Protein AF-A0A6C0H6D2-F1 (afdb_monomer_lite)

Foldseek 3Di:
DDQDPLLVVLLVVLVVVLVVCVVVVNPVVSVVSVVVNVVLSVVLSVCVVVVNVVVSVVVVVVVVVVVVVVVVVVCVVVVDDPPDPDPPPPVVVVCVVPVVVVVPPPPD

Structure (mmCIF, N/CA/C/O backbone):
data_AF-A0A6C0H6D2-F1
#
_entry.id   AF-A0A6C0H6D2-F1
#
loop_
_atom_site.group_PDB
_atom_site.id
_atom_site.type_symbol
_atom_site.label_atom_id
_atom_site.label_alt_id
_atom_site.label_comp_id
_atom_site.label_asym_id
_atom_site.label_entity_id
_atom_site.label_seq_id
_atom_site.pdbx_PDB_ins_code
_atom_site.Cartn_x
_atom_site.Cartn_y
_atom_site.Cartn_z
_atom_site.occupancy
_atom_site.B_iso_or_equiv
_atom_site.auth_seq_id
_atom_site.auth_comp_id
_atom_site.auth_asym_id
_atom_site.auth_atom_id
_atom_site.pdbx_PDB_model_num
ATOM 1 N N . MET A 1 1 ? -13.478 0.786 22.702 1.00 45.88 1 MET A N 1
ATOM 2 C CA . MET A 1 1 ? -12.469 1.468 21.853 1.00 45.88 1 MET A CA 1
ATOM 3 C C . MET A 1 1 ? -11.917 0.379 20.971 1.00 45.88 1 MET A C 1
ATOM 5 O O . MET A 1 1 ? -10.830 -0.132 21.214 1.00 45.88 1 MET A O 1
ATOM 9 N N . ASP A 1 2 ? -12.743 -0.061 20.032 1.00 67.44 2 ASP A N 1
ATOM 10 C CA . ASP A 1 2 ? -12.480 -1.306 19.332 1.00 67.44 2 ASP A CA 1
ATOM 11 C C . ASP A 1 2 ? -11.831 -0.921 18.022 1.00 67.44 2 ASP A C 1
ATOM 13 O O . ASP A 1 2 ? -12.455 -0.353 17.128 1.00 67.44 2 ASP A O 1
ATOM 17 N N . ILE A 1 3 ? -10.520 -1.128 17.965 1.00 70.00 3 ILE A N 1
ATOM 18 C CA . ILE A 1 3 ? -9.756 -0.887 16.754 1.00 70.00 3 ILE A CA 1
ATOM 19 C C . ILE A 1 3 ? -10.316 -1.848 15.707 1.00 70.00 3 ILE A C 1
ATOM 21 O O . ILE A 1 3 ? -10.227 -3.068 15.850 1.00 70.00 3 ILE A O 1
ATOM 25 N N . CYS A 1 4 ? -10.944 -1.301 14.674 1.00 84.75 4 CYS A N 1
ATOM 26 C CA . CYS A 1 4 ? -11.630 -2.136 13.707 1.00 84.75 4 CYS A CA 1
ATOM 27 C C . CYS A 1 4 ? -10.657 -2.954 12.862 1.00 84.75 4 CYS A C 1
ATOM 29 O O . CYS A 1 4 ? -9.644 -2.450 12.370 1.00 84.75 4 CYS A O 1
ATOM 31 N N . LEU A 1 5 ? -11.038 -4.208 12.620 1.00 86.38 5 LEU A N 1
ATOM 32 C CA . LEU A 1 5 ? -10.314 -5.167 11.788 1.00 86.38 5 LEU A CA 1
ATOM 33 C C . LEU A 1 5 ? -9.801 -4.584 10.448 1.00 86.38 5 LEU A C 1
ATOM 35 O O . LEU A 1 5 ? -8.611 -4.740 10.168 1.00 86.38 5 LEU A O 1
ATOM 39 N N . PRO A 1 6 ? -10.611 -3.867 9.634 1.00 86.25 6 PRO A N 1
ATOM 40 C CA . PRO A 1 6 ? -10.128 -3.284 8.377 1.00 86.25 6 PRO A CA 1
ATOM 41 C C . PRO A 1 6 ? -9.009 -2.247 8.557 1.00 86.25 6 PRO A C 1
ATOM 43 O O . PRO A 1 6 ? -8.130 -2.162 7.704 1.00 86.25 6 PRO A O 1
ATOM 46 N N . SER A 1 7 ? -9.003 -1.489 9.659 1.00 89.88 7 SER A N 1
ATOM 47 C CA . SER A 1 7 ? -7.985 -0.462 9.923 1.00 89.88 7 SER A CA 1
ATOM 48 C C . SER A 1 7 ? -6.625 -1.089 10.250 1.00 89.88 7 SER A C 1
ATOM 50 O O . SER A 1 7 ? -5.601 -0.701 9.687 1.00 89.88 7 SER A O 1
ATOM 52 N N . ILE A 1 8 ? -6.624 -2.137 11.082 1.00 89.75 8 ILE A N 1
ATOM 53 C CA . ILE A 1 8 ? -5.409 -2.894 11.425 1.00 89.75 8 ILE A CA 1
ATOM 54 C C . ILE A 1 8 ? -4.833 -3.587 10.189 1.00 89.75 8 ILE A C 1
ATOM 56 O O . ILE A 1 8 ? -3.638 -3.477 9.922 1.00 89.75 8 ILE A O 1
ATOM 60 N N . ILE A 1 9 ? -5.674 -4.282 9.419 1.00 91.50 9 ILE A N 1
ATOM 61 C CA . ILE A 1 9 ? -5.225 -4.999 8.218 1.00 91.50 9 ILE A CA 1
ATOM 62 C C . ILE A 1 9 ? -4.616 -4.021 7.212 1.00 91.50 9 ILE A C 1
ATOM 64 O O . ILE A 1 9 ? -3.537 -4.283 6.686 1.00 91.50 9 ILE A O 1
ATOM 68 N N . TYR A 1 10 ? -5.273 -2.883 6.973 1.00 91.12 10 TYR A N 1
ATOM 69 C CA . TYR A 1 10 ? -4.758 -1.861 6.068 1.00 91.12 10 TYR A CA 1
ATOM 70 C C . TYR A 1 10 ? -3.389 -1.333 6.519 1.00 91.12 10 TYR A C 1
ATOM 72 O O . TYR A 1 10 ? -2.473 -1.244 5.704 1.00 91.12 10 TYR A O 1
ATOM 80 N N . PHE A 1 11 ? -3.210 -1.067 7.817 1.00 91.50 11 PHE A N 1
ATOM 81 C CA . PHE A 1 11 ? -1.921 -0.638 8.363 1.00 91.50 11 PHE A CA 1
ATOM 82 C C . PHE A 1 11 ? -0.805 -1.661 8.095 1.00 91.50 11 PHE A C 1
ATOM 84 O O . PHE A 1 11 ? 0.253 -1.290 7.588 1.00 91.50 11 PHE A O 1
ATOM 91 N N . PHE A 1 12 ? -1.045 -2.950 8.361 1.00 93.25 12 PHE A N 1
ATOM 92 C CA . PHE A 1 12 ? -0.060 -4.005 8.092 1.00 93.25 12 PHE A CA 1
ATOM 93 C C . PHE A 1 12 ? 0.238 -4.175 6.598 1.00 93.25 12 PHE A C 1
ATOM 95 O O . PHE A 1 12 ? 1.403 -4.300 6.218 1.00 93.25 12 PHE A O 1
ATOM 102 N N . LEU A 1 13 ? -0.788 -4.145 5.741 1.00 90.06 13 LEU A N 1
ATOM 103 C CA . LEU A 1 13 ? -0.614 -4.236 4.289 1.00 90.06 13 LEU A CA 1
ATOM 104 C C . LEU A 1 13 ? 0.238 -3.083 3.756 1.00 90.06 13 LEU A C 1
ATOM 106 O O . LEU A 1 13 ? 1.182 -3.312 2.998 1.00 90.06 13 LEU A O 1
ATOM 110 N N . SER A 1 14 ? -0.047 -1.856 4.188 1.00 91.44 14 SER A N 1
ATOM 111 C CA . SER A 1 14 ? 0.755 -0.689 3.829 1.00 91.44 14 SER A CA 1
ATOM 112 C C . SER A 1 14 ? 2.175 -0.770 4.381 1.00 91.44 14 SER A C 1
ATOM 114 O O . SER A 1 14 ? 3.120 -0.430 3.674 1.00 91.44 14 SER A O 1
ATOM 116 N N . PHE A 1 15 ? 2.360 -1.258 5.609 1.00 92.50 15 PHE A N 1
ATOM 117 C CA . PHE A 1 15 ? 3.685 -1.406 6.209 1.00 92.50 15 PHE A CA 1
ATOM 118 C C . PHE A 1 15 ? 4.579 -2.352 5.399 1.00 92.50 15 PHE A C 1
ATOM 120 O O . PHE A 1 15 ? 5.720 -2.014 5.085 1.00 92.50 15 PHE A O 1
ATOM 127 N N . ILE A 1 16 ? 4.039 -3.497 4.972 1.00 93.00 16 ILE A N 1
ATOM 128 C CA . ILE A 1 16 ? 4.749 -4.437 4.095 1.00 93.00 16 ILE A CA 1
ATOM 129 C C . ILE A 1 16 ? 5.110 -3.765 2.763 1.00 93.00 16 ILE A C 1
ATOM 131 O O . ILE A 1 16 ? 6.238 -3.895 2.292 1.00 93.00 16 ILE A O 1
ATOM 135 N N . GLN A 1 17 ? 4.186 -3.010 2.163 1.00 89.00 17 GLN A N 1
ATOM 136 C CA . GLN A 1 17 ? 4.451 -2.298 0.907 1.00 89.00 17 GLN A CA 1
ATOM 137 C C . GLN A 1 17 ? 5.555 -1.245 1.048 1.00 89.00 17 GLN A C 1
ATOM 139 O O . GLN A 1 17 ? 6.423 -1.157 0.185 1.00 89.00 17 GLN A O 1
ATOM 144 N N . ILE A 1 18 ? 5.567 -0.489 2.147 1.00 91.25 18 ILE A N 1
ATOM 145 C CA . ILE A 1 18 ? 6.609 0.505 2.437 1.00 91.25 18 ILE A CA 1
ATOM 146 C C . ILE A 1 18 ? 7.982 -0.170 2.552 1.00 91.25 18 ILE A C 1
ATOM 148 O O . ILE A 1 18 ? 8.965 0.355 2.031 1.00 91.25 18 ILE A O 1
ATOM 152 N N . ILE A 1 19 ? 8.055 -1.352 3.174 1.00 92.50 19 ILE A N 1
ATOM 153 C CA . ILE A 1 19 ? 9.295 -2.140 3.240 1.00 92.50 19 ILE A CA 1
ATOM 154 C C . ILE A 1 19 ? 9.756 -2.551 1.834 1.00 92.50 19 ILE A C 1
ATOM 156 O O . ILE A 1 19 ? 10.936 -2.410 1.513 1.00 92.50 19 ILE A O 1
ATOM 160 N N . ILE A 1 20 ? 8.843 -3.015 0.976 1.00 88.94 20 ILE A N 1
ATOM 161 C CA . ILE A 1 20 ? 9.162 -3.391 -0.412 1.00 88.94 20 ILE A CA 1
ATOM 162 C C . ILE A 1 20 ? 9.693 -2.183 -1.201 1.00 88.94 20 ILE A C 1
ATOM 164 O O . ILE A 1 20 ? 10.703 -2.294 -1.896 1.00 88.94 20 ILE A O 1
ATOM 168 N N . ASP A 1 21 ? 9.066 -1.015 -1.063 1.00 86.81 21 ASP A N 1
ATOM 169 C CA . ASP A 1 21 ? 9.504 0.209 -1.745 1.00 86.81 21 ASP A CA 1
ATOM 170 C C . ASP A 1 21 ? 10.867 0.708 -1.232 1.00 86.81 21 ASP A C 1
ATOM 172 O O . ASP A 1 21 ? 11.681 1.220 -2.008 1.00 86.81 21 ASP A O 1
ATOM 176 N N . CYS A 1 22 ? 11.151 0.497 0.057 1.00 87.88 22 CYS A N 1
ATOM 177 C CA . CYS A 1 22 ? 12.449 0.783 0.662 1.00 87.88 22 CYS A CA 1
ATOM 178 C C . CYS A 1 22 ? 13.555 -0.111 0.072 1.00 87.88 22 CYS A C 1
ATOM 180 O O . CYS A 1 22 ? 14.617 0.387 -0.308 1.00 87.88 22 CYS A O 1
ATOM 182 N N . ASN A 1 23 ? 13.282 -1.409 -0.112 1.00 87.94 23 ASN A N 1
ATOM 183 C CA . ASN A 1 23 ? 14.216 -2.346 -0.751 1.00 87.94 23 ASN A CA 1
ATOM 184 C C . ASN A 1 23 ? 14.523 -1.969 -2.210 1.00 87.94 23 ASN A C 1
ATOM 186 O O . ASN A 1 23 ? 15.642 -2.166 -2.682 1.00 87.94 23 ASN A O 1
ATOM 190 N N . ASN A 1 24 ? 13.565 -1.348 -2.902 1.00 86.12 24 ASN A N 1
ATOM 191 C CA . ASN A 1 24 ? 13.731 -0.845 -4.267 1.00 86.12 24 ASN A CA 1
ATOM 192 C C . ASN A 1 24 ? 14.427 0.534 -4.336 1.00 86.12 24 ASN A C 1
ATOM 194 O O . ASN A 1 24 ? 14.528 1.111 -5.417 1.00 86.12 24 ASN A O 1
ATOM 198 N N . LYS A 1 25 ? 14.920 1.068 -3.203 1.00 83.25 25 LYS A N 1
ATOM 199 C CA . LYS A 1 25 ? 15.537 2.405 -3.049 1.00 83.25 25 LYS A CA 1
ATOM 200 C C . LYS A 1 25 ? 14.627 3.577 -3.460 1.00 83.25 25 LYS A C 1
ATOM 202 O O . LYS A 1 25 ? 15.113 4.678 -3.719 1.00 83.25 25 LYS A O 1
ATOM 207 N N . LEU A 1 26 ? 13.305 3.385 -3.476 1.00 86.94 26 LEU A N 1
ATOM 208 C CA . LEU A 1 26 ? 12.315 4.403 -3.852 1.00 86.94 26 LEU A CA 1
ATOM 209 C C . LEU A 1 26 ? 11.803 5.172 -2.622 1.00 86.94 26 LEU A C 1
ATOM 211 O O . LEU A 1 26 ? 10.614 5.159 -2.300 1.00 86.94 26 LEU A O 1
ATOM 215 N N . PHE A 1 27 ? 12.703 5.873 -1.927 1.00 85.50 27 PHE A N 1
ATOM 216 C CA . PHE A 1 27 ? 12.379 6.566 -0.669 1.00 85.50 27 PHE A CA 1
ATOM 217 C C . PHE A 1 27 ? 11.294 7.639 -0.815 1.00 85.50 27 PHE A C 1
ATOM 219 O O . PHE A 1 27 ? 10.413 7.738 0.038 1.00 85.50 27 PHE A O 1
ATOM 226 N N . ASN A 1 28 ? 11.307 8.402 -1.912 1.00 89.81 28 ASN A N 1
ATOM 227 C CA . ASN A 1 28 ? 10.296 9.436 -2.162 1.00 89.81 28 ASN A CA 1
ATOM 228 C C . ASN A 1 28 ? 8.887 8.834 -2.205 1.00 89.81 28 ASN A C 1
ATOM 230 O O . ASN A 1 28 ? 7.950 9.370 -1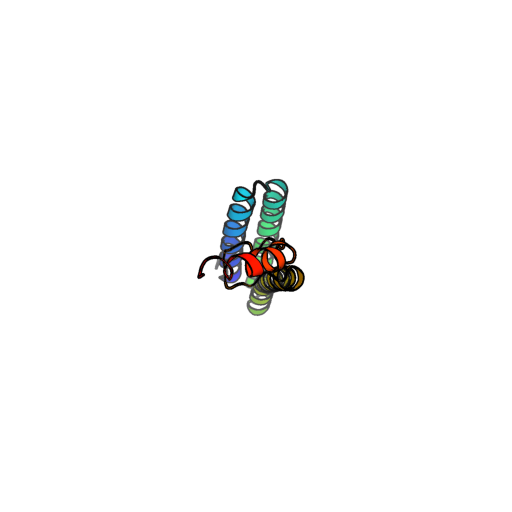.618 1.00 89.81 28 ASN A O 1
ATOM 234 N N . THR A 1 29 ? 8.751 7.684 -2.859 1.00 88.44 29 THR A N 1
ATOM 235 C CA . THR A 1 29 ? 7.483 6.962 -2.956 1.00 88.44 29 THR A CA 1
ATOM 236 C C . THR A 1 29 ? 7.073 6.373 -1.607 1.00 88.44 29 THR A C 1
ATOM 238 O O . THR A 1 29 ? 5.902 6.458 -1.236 1.00 88.44 29 THR A O 1
ATOM 241 N N . ALA A 1 30 ? 8.027 5.837 -0.841 1.00 88.75 30 ALA A N 1
ATOM 242 C CA . ALA A 1 30 ? 7.772 5.274 0.483 1.00 88.75 30 ALA A CA 1
ATOM 243 C C . ALA A 1 30 ? 7.227 6.320 1.477 1.00 88.75 30 ALA A C 1
ATOM 245 O O . ALA A 1 30 ? 6.261 6.045 2.190 1.00 88.75 30 ALA A O 1
ATOM 246 N N . ILE A 1 31 ? 7.778 7.541 1.482 1.00 90.50 31 ILE A N 1
ATOM 247 C CA . ILE A 1 31 ? 7.319 8.636 2.359 1.00 90.50 31 ILE A CA 1
ATOM 248 C C . ILE A 1 31 ? 5.880 9.045 2.024 1.00 90.50 31 ILE A C 1
ATOM 250 O O . ILE A 1 31 ? 5.048 9.193 2.920 1.00 90.50 31 ILE A O 1
ATOM 254 N N . VAL A 1 32 ? 5.561 9.181 0.734 1.00 92.12 32 VAL A N 1
ATOM 255 C CA . VAL A 1 32 ? 4.200 9.515 0.289 1.00 92.12 32 VAL A CA 1
ATOM 256 C C . VAL A 1 32 ? 3.209 8.437 0.737 1.00 92.12 32 VAL A C 1
ATOM 258 O O . VAL A 1 32 ? 2.160 8.757 1.298 1.00 92.12 32 VAL A O 1
ATOM 261 N N . LYS A 1 33 ? 3.556 7.156 0.575 1.00 89.44 33 LYS A N 1
ATOM 262 C CA . LYS A 1 33 ? 2.712 6.036 1.023 1.00 89.44 33 LYS A CA 1
ATOM 263 C C . LYS A 1 33 ? 2.524 5.995 2.535 1.00 89.44 33 LYS A C 1
ATOM 265 O O . LYS A 1 33 ? 1.432 5.664 2.994 1.00 89.44 33 LYS A O 1
ATOM 270 N N . PHE A 1 34 ? 3.540 6.368 3.307 1.00 92.25 34 PHE A N 1
ATOM 271 C CA . PHE A 1 34 ? 3.429 6.469 4.760 1.00 92.25 34 PHE A CA 1
ATOM 272 C C . PHE A 1 34 ? 2.403 7.532 5.185 1.00 92.25 34 PHE A C 1
ATOM 274 O O . PHE A 1 34 ? 1.513 7.243 5.984 1.00 92.25 34 PHE A O 1
ATOM 281 N N . ILE A 1 35 ? 2.453 8.726 4.585 1.00 93.56 35 ILE A N 1
ATOM 282 C CA . ILE A 1 35 ? 1.495 9.814 4.860 1.00 93.56 35 ILE A CA 1
ATOM 283 C C . ILE A 1 35 ? 0.071 9.396 4.479 1.00 93.56 35 ILE A C 1
ATOM 285 O O . ILE A 1 35 ? -0.860 9.551 5.271 1.00 93.56 35 ILE A O 1
ATOM 289 N N . ILE A 1 36 ? -0.094 8.814 3.288 1.00 91.81 36 ILE A N 1
ATOM 290 C CA . ILE A 1 36 ? -1.388 8.312 2.808 1.00 91.81 36 ILE A CA 1
ATOM 291 C C . ILE A 1 36 ? -1.941 7.251 3.765 1.00 91.81 36 ILE A C 1
ATOM 293 O O . ILE A 1 36 ? -3.128 7.276 4.085 1.00 91.81 36 ILE A O 1
ATOM 297 N N . THR A 1 37 ? -1.087 6.361 4.276 1.00 91.94 37 THR A N 1
ATOM 298 C CA . THR A 1 37 ? -1.505 5.303 5.204 1.00 91.94 37 THR A CA 1
ATOM 299 C C . THR A 1 37 ? -2.107 5.878 6.482 1.00 91.94 37 THR A C 1
ATOM 301 O O . THR A 1 37 ? -3.171 5.429 6.903 1.00 91.94 37 THR A O 1
ATOM 304 N N . ILE A 1 38 ? -1.483 6.901 7.074 1.00 92.62 38 ILE A N 1
ATOM 305 C CA . ILE A 1 38 ? -2.000 7.563 8.284 1.00 92.62 38 ILE A CA 1
ATOM 306 C C . ILE A 1 38 ? -3.387 8.164 8.019 1.00 92.62 38 ILE A C 1
ATOM 308 O O . ILE A 1 38 ? -4.307 7.964 8.811 1.00 92.62 38 ILE A O 1
ATOM 312 N N . ILE A 1 39 ? -3.557 8.847 6.884 1.00 93.81 39 ILE A N 1
ATOM 313 C CA . ILE A 1 39 ? -4.836 9.457 6.493 1.00 93.81 39 ILE A CA 1
ATOM 314 C C . ILE A 1 39 ? -5.925 8.385 6.356 1.00 93.81 39 ILE A C 1
ATOM 316 O O . ILE A 1 39 ? -7.004 8.520 6.935 1.00 93.81 39 ILE A O 1
ATOM 320 N N . PHE A 1 40 ? -5.642 7.293 5.644 1.00 90.44 40 PHE A N 1
ATOM 321 C CA . PHE A 1 40 ? -6.603 6.205 5.458 1.00 90.44 40 PHE A CA 1
ATOM 322 C C . PHE A 1 40 ? -6.955 5.489 6.765 1.00 90.44 40 PHE A C 1
ATOM 324 O O . PHE A 1 40 ? -8.126 5.191 6.985 1.00 90.44 40 PHE A O 1
ATOM 331 N N . VAL A 1 41 ? -5.988 5.253 7.656 1.00 91.00 41 VAL A N 1
ATOM 332 C CA . VAL A 1 41 ? -6.237 4.648 8.978 1.00 91.00 41 VAL A CA 1
ATOM 333 C C . VAL A 1 41 ? -7.195 5.511 9.804 1.00 91.00 41 VAL A C 1
ATOM 335 O O . VAL A 1 41 ? -8.134 4.980 10.399 1.00 91.00 41 VAL A O 1
ATOM 338 N N . VAL A 1 42 ? -7.017 6.838 9.804 1.00 91.19 42 VAL A N 1
ATOM 339 C CA . VAL A 1 42 ? -7.915 7.774 10.507 1.00 91.19 42 VAL A CA 1
ATOM 340 C C . VAL A 1 42 ? -9.322 7.745 9.908 1.00 91.19 42 VAL A C 1
ATOM 342 O O . VAL A 1 42 ? -10.300 7.639 10.650 1.00 91.19 42 VAL A O 1
ATOM 345 N N . ILE A 1 43 ? -9.430 7.780 8.576 1.00 90.88 43 ILE A N 1
ATOM 346 C CA . ILE A 1 43 ? -10.712 7.693 7.863 1.00 90.88 43 ILE A CA 1
ATOM 347 C C . ILE A 1 43 ? -11.428 6.384 8.217 1.00 90.88 43 ILE A C 1
ATOM 349 O O . ILE A 1 43 ? -12.584 6.407 8.631 1.00 90.88 43 ILE A O 1
ATOM 353 N N . LEU A 1 44 ? -10.743 5.243 8.123 1.00 88.88 44 LEU A N 1
ATOM 354 C CA . LEU A 1 44 ? -11.316 3.925 8.413 1.00 88.88 44 LEU A CA 1
ATOM 355 C C . LEU A 1 44 ? -11.756 3.788 9.874 1.00 88.88 44 LEU A C 1
ATOM 357 O O . LEU A 1 44 ? -12.796 3.186 10.146 1.00 88.88 44 LEU A O 1
ATOM 361 N N . ASN A 1 45 ? -10.996 4.362 10.809 1.00 88.56 45 ASN A N 1
ATOM 362 C CA . ASN A 1 45 ? -11.358 4.379 12.223 1.00 88.56 45 ASN A CA 1
ATOM 363 C C . ASN A 1 45 ? -12.652 5.181 12.463 1.00 88.56 45 ASN A C 1
ATOM 365 O O . ASN A 1 45 ? -13.532 4.732 13.194 1.00 88.56 45 ASN A O 1
ATOM 369 N N . LEU A 1 46 ? -12.808 6.327 11.790 1.00 88.38 46 LEU A N 1
ATOM 370 C CA . LEU A 1 46 ? -14.021 7.145 11.872 1.00 88.38 46 LEU A CA 1
ATOM 371 C C . LEU A 1 46 ? -15.232 6.455 11.223 1.00 88.38 46 LEU A C 1
ATOM 373 O O . LEU A 1 46 ? -16.304 6.406 11.818 1.00 88.38 46 LEU A O 1
ATOM 377 N N 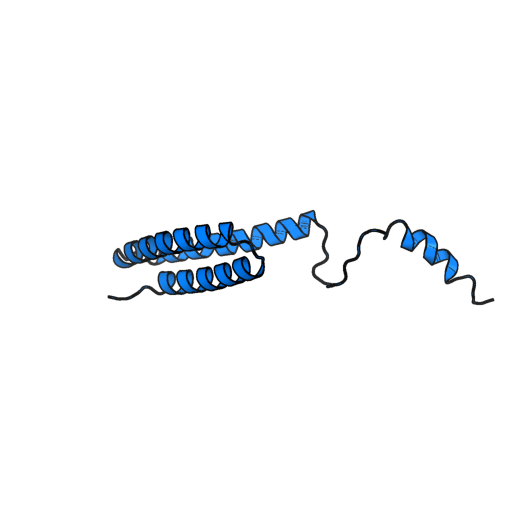. LEU A 1 47 ? -15.063 5.877 10.030 1.00 87.06 47 LEU A N 1
ATOM 378 C CA . LEU A 1 47 ? -16.138 5.164 9.325 1.00 87.06 47 LEU A CA 1
ATOM 379 C C . LEU A 1 47 ? -16.638 3.955 10.120 1.00 87.06 47 LEU A C 1
ATOM 381 O O . LEU A 1 47 ? -17.839 3.680 10.144 1.00 87.06 47 LEU A O 1
ATOM 385 N N . CYS A 1 48 ? -15.726 3.237 10.775 1.00 84.94 48 CYS A N 1
ATOM 386 C CA . CYS A 1 48 ? -16.096 2.073 11.560 1.00 84.94 48 CYS A CA 1
ATOM 387 C C . CYS A 1 48 ? -16.838 2.440 12.852 1.00 84.94 48 CYS A C 1
ATOM 389 O O . CYS A 1 48 ? -17.816 1.776 13.187 1.00 84.94 48 CYS A O 1
ATOM 391 N N . ASN A 1 49 ? -16.451 3.533 13.520 1.00 84.38 49 ASN A N 1
ATOM 392 C CA . ASN A 1 49 ? -17.186 4.055 14.679 1.00 84.38 49 ASN A CA 1
ATOM 393 C C . ASN A 1 49 ? -18.627 4.455 14.333 1.00 84.38 49 ASN A C 1
ATOM 395 O O . ASN A 1 49 ? -19.511 4.378 15.181 1.00 84.38 49 ASN A O 1
ATOM 399 N N . ASN A 1 50 ? -18.880 4.817 13.075 1.00 86.56 50 ASN A N 1
ATOM 400 C CA . ASN A 1 50 ? -20.217 5.123 12.574 1.00 86.56 50 ASN A CA 1
ATOM 401 C C . ASN A 1 50 ? -21.012 3.861 12.160 1.00 86.56 50 ASN A C 1
ATOM 403 O O . ASN A 1 50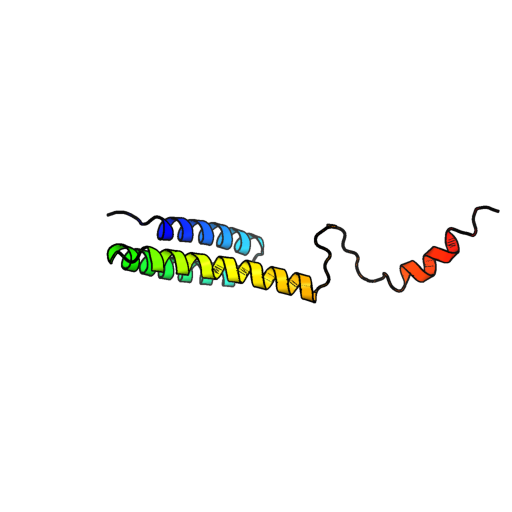 ? -22.114 3.979 11.629 1.00 86.56 50 ASN A O 1
ATOM 407 N N . GLY A 1 51 ? -20.465 2.655 12.361 1.00 85.38 51 GLY A N 1
ATOM 408 C CA . GLY A 1 51 ? -21.116 1.379 12.046 1.00 85.38 51 GLY A CA 1
ATOM 409 C C . GLY A 1 51 ? -21.043 0.954 10.573 1.00 85.38 51 GLY A C 1
ATOM 410 O O . GLY A 1 51 ? -21.642 -0.053 10.200 1.00 85.38 51 GLY A O 1
ATOM 411 N N . LEU A 1 52 ? -20.294 1.662 9.716 1.00 84.19 52 LEU A N 1
ATOM 412 C CA . LEU A 1 52 ? -20.218 1.380 8.272 1.00 84.19 52 LEU A CA 1
ATOM 413 C C . LEU A 1 52 ? -19.102 0.387 7.918 1.00 84.19 52 LEU A C 1
ATOM 415 O O . LEU A 1 52 ? -18.259 0.643 7.056 1.00 84.19 52 LEU A O 1
ATOM 419 N N . ILE A 1 53 ? -19.118 -0.784 8.554 1.00 82.38 53 ILE A N 1
ATOM 420 C CA . ILE A 1 53 ? -18.116 -1.845 8.347 1.00 82.38 53 ILE A CA 1
ATOM 421 C C . ILE A 1 53 ? -18.003 -2.257 6.870 1.00 82.38 53 ILE A C 1
ATOM 423 O O . ILE A 1 53 ? -16.899 -2.503 6.381 1.00 82.38 53 ILE A O 1
ATOM 427 N N . ILE A 1 54 ? -19.122 -2.266 6.138 1.00 86.25 54 ILE A N 1
ATOM 428 C CA . ILE A 1 54 ? -19.156 -2.667 4.726 1.00 86.25 54 ILE A CA 1
ATOM 429 C C . ILE A 1 54 ? -18.372 -1.705 3.819 1.00 86.25 54 ILE A C 1
ATOM 431 O O . ILE A 1 54 ? -17.674 -2.145 2.907 1.00 86.25 54 ILE A O 1
ATOM 435 N N . LEU A 1 55 ? -18.428 -0.398 4.098 1.00 86.00 55 LEU A N 1
ATOM 436 C CA . LEU A 1 55 ? -17.704 0.603 3.313 1.00 86.00 55 LEU A CA 1
ATOM 437 C C . LEU A 1 55 ? -16.201 0.498 3.563 1.00 86.00 55 LEU A C 1
ATOM 439 O O . LEU A 1 55 ? -15.416 0.558 2.621 1.00 86.00 55 LEU A O 1
ATOM 443 N N . SER A 1 56 ? -15.795 0.268 4.811 1.00 85.38 56 SER A N 1
ATOM 444 C CA . SER A 1 56 ? -14.385 0.080 5.167 1.00 85.38 56 SER A CA 1
ATOM 445 C C . SER A 1 56 ? -13.750 -1.108 4.442 1.00 85.38 56 SER A C 1
ATOM 447 O O . SER A 1 56 ? -12.592 -1.036 4.039 1.00 85.38 56 SER A O 1
ATOM 449 N N . TRP A 1 57 ? -14.504 -2.189 4.225 1.00 86.94 57 TRP A N 1
ATOM 450 C CA . TRP A 1 57 ? -14.012 -3.357 3.492 1.00 86.94 57 TRP A CA 1
ATOM 451 C C . TRP A 1 57 ? -13.830 -3.074 1.992 1.00 86.94 57 TRP A C 1
ATOM 453 O O . TRP A 1 57 ? -12.850 -3.516 1.391 1.00 86.94 57 TRP A O 1
ATOM 463 N N . LEU A 1 58 ? -14.706 -2.252 1.403 1.00 88.88 58 LEU A N 1
ATOM 464 C CA . LEU A 1 58 ? -14.594 -1.819 0.007 1.00 88.88 58 LEU A CA 1
ATOM 465 C C . LEU A 1 58 ? -13.301 -1.027 -0.249 1.00 88.88 58 LEU A C 1
ATOM 467 O O . LEU A 1 58 ? -12.620 -1.274 -1.243 1.00 88.88 58 LEU A O 1
ATOM 471 N N . PHE A 1 59 ? -12.916 -0.129 0.664 1.00 87.69 59 PHE A N 1
ATOM 472 C CA . PHE A 1 59 ? -11.665 0.632 0.543 1.00 87.69 59 PHE A CA 1
ATOM 473 C C . PHE A 1 59 ? -10.413 -0.254 0.555 1.00 87.69 59 PHE A C 1
ATOM 475 O O . PHE A 1 59 ? -9.439 0.075 -0.118 1.00 87.69 59 PHE A O 1
ATOM 482 N N . VAL A 1 60 ? -10.434 -1.384 1.268 1.00 85.56 60 VAL A N 1
ATOM 483 C CA . VAL A 1 60 ? -9.319 -2.349 1.293 1.00 85.56 60 VAL A CA 1
ATOM 484 C C . VAL A 1 60 ? -9.239 -3.161 -0.008 1.00 85.56 60 VAL A C 1
ATOM 486 O O . VAL A 1 60 ? -8.148 -3.547 -0.425 1.00 85.56 60 VAL A O 1
ATOM 489 N N . LEU A 1 61 ? -10.363 -3.375 -0.699 1.00 88.19 61 LEU A N 1
ATOM 490 C CA . LEU A 1 61 ? -10.396 -4.109 -1.970 1.00 88.19 61 LEU A CA 1
ATOM 491 C C . LEU A 1 61 ? -9.828 -3.311 -3.148 1.00 88.19 61 LEU A C 1
ATOM 493 O O . LEU A 1 61 ? -9.160 -3.885 -4.008 1.00 88.19 61 LEU A O 1
ATOM 497 N N . ILE A 1 62 ? -10.050 -1.995 -3.181 1.00 89.62 62 ILE A N 1
ATOM 498 C CA . ILE A 1 62 ? -9.579 -1.112 -4.262 1.00 89.62 62 ILE A CA 1
ATOM 499 C C . ILE A 1 62 ? -8.072 -1.269 -4.553 1.00 89.62 62 ILE A C 1
ATOM 501 O O . ILE A 1 62 ? -7.725 -1.540 -5.706 1.00 89.62 62 ILE A O 1
ATOM 505 N N . PRO A 1 63 ? -7.153 -1.153 -3.572 1.00 82.50 63 PRO A N 1
ATOM 506 C CA . PRO A 1 63 ? -5.723 -1.286 -3.839 1.00 82.50 63 PRO A CA 1
ATOM 507 C C . PRO A 1 63 ? -5.334 -2.698 -4.291 1.00 82.50 63 PRO A C 1
ATOM 509 O O . PRO A 1 63 ? -4.463 -2.839 -5.144 1.00 82.50 63 PRO A O 1
ATOM 512 N N . PHE A 1 64 ? -5.986 -3.748 -3.784 1.00 83.00 64 PHE A N 1
ATOM 513 C CA . PHE A 1 64 ? -5.700 -5.125 -4.201 1.00 83.00 64 PHE A CA 1
ATOM 514 C C . PHE A 1 64 ? -6.074 -5.368 -5.670 1.00 83.00 64 PHE A C 1
ATOM 516 O O . PHE A 1 64 ? -5.286 -5.910 -6.451 1.00 83.00 64 PHE A O 1
ATOM 523 N N . ILE A 1 65 ? -7.254 -4.897 -6.074 1.00 89.44 65 ILE A N 1
ATOM 524 C CA . ILE A 1 65 ? -7.713 -4.974 -7.464 1.00 89.44 65 ILE A CA 1
ATOM 525 C C . ILE A 1 65 ? -6.774 -4.169 -8.365 1.00 89.44 65 ILE A C 1
ATOM 527 O O . ILE A 1 65 ? -6.323 -4.663 -9.392 1.00 89.44 65 ILE A O 1
ATOM 531 N N . PHE A 1 66 ? -6.405 -2.955 -7.964 1.00 90.06 66 PHE A N 1
ATOM 532 C CA . PHE A 1 66 ? -5.529 -2.113 -8.773 1.00 90.06 66 PHE A CA 1
ATOM 533 C C . PHE A 1 66 ? -4.140 -2.736 -8.986 1.00 90.06 66 PHE A C 1
ATOM 535 O O . PHE A 1 66 ? -3.632 -2.747 -10.108 1.00 90.06 66 PHE A O 1
ATOM 542 N N . MET A 1 67 ? -3.555 -3.333 -7.941 1.00 86.75 67 MET A N 1
ATOM 543 C CA . MET A 1 67 ? -2.258 -4.014 -8.034 1.00 86.75 67 MET A CA 1
ATOM 544 C C . MET A 1 67 ? -2.316 -5.228 -8.969 1.00 86.75 67 MET A C 1
ATOM 546 O O . MET A 1 67 ? -1.440 -5.400 -9.817 1.00 86.75 67 MET A O 1
ATOM 550 N N . THR A 1 68 ? -3.362 -6.051 -8.866 1.00 89.19 68 THR A N 1
ATOM 551 C CA . THR A 1 68 ? -3.526 -7.231 -9.735 1.00 89.19 68 THR A CA 1
ATOM 552 C C . THR A 1 68 ? -3.779 -6.849 -11.193 1.00 89.19 68 THR A C 1
ATOM 554 O O . THR A 1 68 ? -3.216 -7.476 -12.096 1.00 89.19 68 THR A O 1
ATOM 557 N N . VAL A 1 69 ? -4.555 -5.789 -11.440 1.00 93.38 69 VAL A N 1
ATOM 558 C CA . VAL A 1 69 ? -4.828 -5.272 -12.787 1.00 93.38 69 VAL A CA 1
ATOM 559 C C . VAL A 1 69 ? -3.557 -4.730 -13.435 1.00 93.38 69 VAL A C 1
ATOM 561 O O . VAL A 1 69 ? -3.233 -5.146 -14.545 1.00 93.38 69 VAL A O 1
ATOM 564 N N . ILE A 1 70 ? -2.792 -3.870 -12.752 1.00 91.06 70 ILE A N 1
ATOM 565 C CA . ILE A 1 70 ? -1.554 -3.307 -13.319 1.00 91.06 70 ILE A CA 1
ATOM 566 C C . ILE A 1 70 ? -0.545 -4.404 -13.652 1.00 91.06 70 ILE A C 1
ATOM 568 O O . ILE A 1 70 ? 0.016 -4.398 -14.745 1.00 91.06 70 ILE A O 1
ATOM 572 N N . VAL A 1 71 ? -0.322 -5.363 -12.748 1.00 89.19 71 VAL A N 1
ATOM 573 C CA . VAL A 1 71 ? 0.621 -6.471 -12.987 1.00 89.19 71 VAL A CA 1
ATOM 574 C C . VAL A 1 71 ? 0.164 -7.335 -14.165 1.00 89.19 71 VAL A C 1
ATOM 576 O O . VAL A 1 71 ? 0.980 -7.745 -14.990 1.00 89.19 71 VAL A O 1
ATOM 579 N N . SER A 1 72 ? -1.140 -7.587 -14.284 1.00 88.25 72 SER A N 1
ATOM 580 C CA . SER A 1 72 ? -1.699 -8.347 -15.407 1.00 88.25 72 SER A CA 1
ATOM 581 C C . SER A 1 72 ? -1.531 -7.612 -16.734 1.00 88.25 72 SER A C 1
ATOM 583 O O . SER A 1 72 ? -1.115 -8.231 -17.710 1.00 88.25 72 SER A O 1
ATOM 585 N N . LEU A 1 73 ? -1.775 -6.298 -16.758 1.00 89.12 73 LEU A N 1
ATOM 586 C CA . LEU A 1 73 ? -1.565 -5.449 -17.933 1.00 89.12 73 LEU A CA 1
ATOM 587 C C . LEU A 1 73 ? -0.089 -5.381 -18.331 1.00 89.12 73 LEU A C 1
ATOM 589 O O . LEU A 1 73 ? 0.221 -5.514 -19.510 1.00 89.12 73 LEU A O 1
ATOM 593 N N . LEU A 1 74 ? 0.822 -5.230 -17.366 1.00 88.38 74 LEU A N 1
ATOM 594 C CA . LEU A 1 74 ? 2.267 -5.251 -17.611 1.00 88.38 74 LEU A CA 1
ATOM 595 C C . LEU A 1 74 ? 2.690 -6.554 -18.285 1.00 88.38 74 LEU A C 1
ATOM 597 O O . LEU A 1 74 ? 3.397 -6.523 -19.282 1.00 88.38 74 LEU A O 1
ATOM 601 N N . LEU A 1 75 ? 2.220 -7.695 -17.788 1.00 84.50 75 LEU A N 1
ATOM 602 C CA . LEU A 1 75 ? 2.572 -8.997 -18.356 1.00 84.50 75 LEU A CA 1
ATOM 603 C C . LEU A 1 75 ? 1.905 -9.251 -19.713 1.00 84.50 75 LEU A C 1
ATOM 605 O O . LEU A 1 75 ? 2.528 -9.851 -20.584 1.00 84.50 75 LEU A O 1
ATOM 609 N N . TYR A 1 76 ? 0.685 -8.749 -19.915 1.00 84.50 76 TYR A N 1
ATOM 610 C CA . TYR A 1 76 ? -0.003 -8.786 -21.206 1.00 84.50 76 TYR A CA 1
ATOM 611 C C . TYR A 1 76 ? 0.731 -7.952 -22.265 1.00 84.50 76 TYR A C 1
ATOM 613 O O . TYR A 1 76 ? 0.995 -8.435 -23.363 1.00 84.50 76 TYR A O 1
ATOM 621 N N . HIS A 1 77 ? 1.126 -6.723 -21.927 1.00 83.44 77 HIS A N 1
ATOM 622 C CA . HIS A 1 77 ? 1.861 -5.848 -22.841 1.00 83.44 77 HIS A CA 1
ATOM 623 C C . HIS A 1 77 ? 3.307 -6.301 -23.071 1.00 83.44 77 HIS A C 1
ATOM 625 O O . HIS A 1 77 ? 3.825 -6.130 -24.173 1.00 83.44 77 HIS A O 1
ATOM 631 N N . LEU A 1 78 ? 3.957 -6.893 -22.067 1.00 78.31 78 LEU A N 1
ATOM 632 C CA . LEU A 1 78 ? 5.340 -7.364 -22.171 1.00 78.31 78 LEU A CA 1
ATOM 633 C C . LEU A 1 78 ? 5.471 -8.782 -22.759 1.00 78.31 78 LEU A C 1
ATOM 635 O O . LEU A 1 78 ? 6.599 -9.229 -22.939 1.00 78.31 78 LEU A O 1
ATOM 639 N N . ASN A 1 79 ? 4.369 -9.486 -23.074 1.00 67.00 79 ASN A N 1
ATOM 640 C CA . ASN A 1 79 ? 4.372 -10.891 -23.532 1.00 67.00 79 ASN A CA 1
ATOM 641 C C . ASN A 1 79 ? 5.294 -11.807 -22.693 1.00 67.00 79 ASN A C 1
ATOM 643 O O . ASN A 1 79 ? 5.903 -12.744 -23.206 1.00 67.00 79 ASN A O 1
ATOM 647 N N . LEU A 1 80 ? 5.430 -11.526 -21.393 1.00 59.81 80 LEU A N 1
ATOM 648 C CA . LEU A 1 80 ? 6.258 -12.333 -20.503 1.00 59.81 80 LEU A CA 1
ATOM 649 C C . LEU A 1 80 ? 5.449 -13.556 -20.079 1.00 59.81 80 LEU A C 1
ATOM 651 O O . LEU A 1 80 ? 4.492 -13.445 -19.306 1.00 59.81 80 LEU A O 1
ATOM 655 N N . ASP A 1 81 ? 5.830 -14.716 -20.612 1.00 56.59 81 ASP A N 1
ATOM 656 C CA . ASP A 1 81 ? 5.274 -15.998 -20.204 1.00 56.59 81 ASP A CA 1
ATOM 657 C C . ASP A 1 81 ? 5.545 -16.209 -18.707 1.00 56.59 81 ASP A C 1
ATOM 659 O O . ASP A 1 81 ? 6.689 -16.297 -18.259 1.00 56.59 81 ASP A O 1
ATOM 663 N N . LYS A 1 82 ? 4.472 -16.250 -17.909 1.00 53.41 82 LYS A N 1
ATOM 664 C CA . LYS A 1 82 ? 4.533 -16.392 -16.445 1.00 53.41 82 LYS A CA 1
ATOM 665 C C . LYS A 1 82 ? 5.126 -17.747 -15.995 1.00 53.41 82 LYS A C 1
ATOM 667 O O . LYS A 1 82 ? 5.226 -17.960 -14.788 1.00 53.41 82 LYS A O 1
ATOM 672 N N . 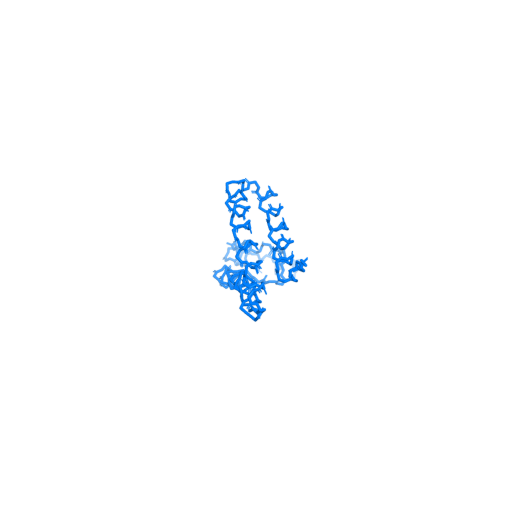SER A 1 83 ? 5.498 -18.654 -16.911 1.00 54.88 83 SER A N 1
ATOM 673 C CA . SER A 1 83 ? 5.901 -20.033 -16.601 1.00 54.88 83 SER A CA 1
ATOM 674 C C . SER A 1 83 ? 7.403 -20.318 -16.688 1.00 54.88 83 SER A C 1
ATOM 676 O O . SER A 1 83 ? 7.833 -21.385 -16.248 1.00 54.88 83 SER A O 1
ATOM 678 N N . SER A 1 84 ? 8.237 -19.411 -17.194 1.00 49.44 84 SER A N 1
ATOM 679 C CA . SER A 1 84 ? 9.691 -19.572 -17.105 1.00 49.44 84 SER A CA 1
ATOM 680 C C . SER A 1 84 ? 10.347 -18.297 -16.613 1.00 49.44 84 SER A C 1
ATOM 682 O O . SER A 1 84 ? 10.387 -17.289 -17.308 1.00 49.44 84 SER A O 1
ATOM 684 N N . GLY A 1 85 ? 10.944 -18.367 -15.422 1.00 44.66 85 GLY A N 1
ATOM 685 C CA . GLY A 1 85 ? 11.917 -17.392 -14.915 1.00 44.66 85 GLY A CA 1
ATOM 686 C C . GLY A 1 85 ? 13.224 -17.380 -15.721 1.00 44.66 85 GLY A C 1
ATOM 687 O O . GLY A 1 85 ? 14.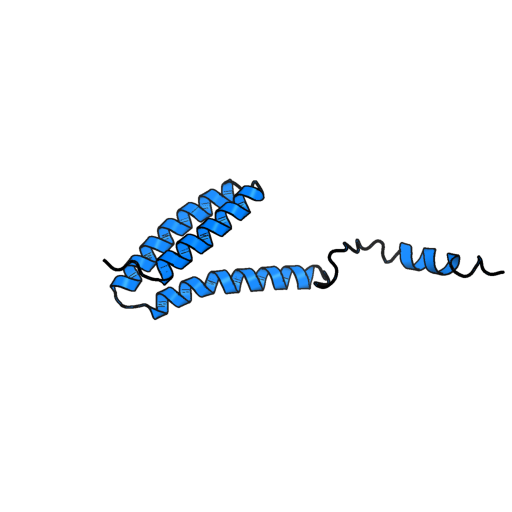302 -17.242 -15.155 1.00 44.66 85 GLY A O 1
ATOM 688 N N . VAL A 1 86 ? 13.133 -17.563 -17.037 1.00 43.91 86 VAL A N 1
ATOM 689 C CA . VAL A 1 86 ? 14.212 -17.448 -18.006 1.00 43.91 86 VAL A CA 1
ATOM 690 C C . VAL A 1 86 ? 13.845 -16.268 -18.886 1.00 43.91 86 VAL A C 1
ATOM 692 O O . VAL A 1 86 ? 12.838 -16.291 -19.591 1.00 43.91 86 VAL A O 1
ATOM 695 N N . LEU A 1 87 ? 14.663 -15.219 -18.833 1.00 48.25 87 LEU A N 1
ATOM 696 C CA . LEU A 1 87 ? 14.575 -14.128 -19.787 1.00 48.25 87 LEU A CA 1
ATOM 697 C C . LEU A 1 87 ? 14.883 -14.691 -21.175 1.00 48.25 87 LEU A C 1
ATOM 699 O O . LEU A 1 87 ? 16.046 -14.777 -21.569 1.00 48.25 87 LEU A O 1
ATOM 703 N N . ILE A 1 88 ? 13.849 -15.027 -21.940 1.00 47.16 88 ILE A N 1
ATOM 704 C CA . ILE A 1 88 ? 13.961 -15.071 -23.393 1.00 47.16 88 ILE A CA 1
ATOM 705 C C . ILE A 1 88 ? 14.052 -13.601 -23.823 1.00 47.16 88 ILE A C 1
ATOM 707 O O . ILE A 1 88 ? 13.068 -12.958 -24.181 1.00 47.16 88 ILE A O 1
ATOM 711 N N . LYS A 1 89 ? 15.245 -13.004 -23.668 1.00 45.53 89 LYS A N 1
ATOM 712 C CA . LYS A 1 89 ? 15.606 -11.803 -24.421 1.00 45.53 89 LYS A CA 1
ATOM 713 C C . LYS A 1 89 ? 15.374 -12.189 -25.864 1.00 45.53 89 LYS A C 1
ATOM 715 O O . LYS A 1 89 ? 16.124 -13.025 -26.349 1.00 45.53 89 LYS A O 1
ATOM 720 N N . THR A 1 90 ? 14.428 -11.554 -26.541 1.00 45.94 90 THR A N 1
ATOM 721 C CA . THR A 1 90 ? 14.278 -11.691 -27.985 1.00 45.94 90 THR A CA 1
ATOM 722 C C . THR A 1 90 ? 15.536 -11.167 -28.697 1.00 45.94 90 THR A C 1
ATOM 724 O O . THR A 1 90 ? 15.568 -10.064 -29.230 1.00 45.94 90 THR A O 1
ATOM 727 N N . GLN A 1 91 ? 16.588 -11.982 -28.717 1.00 49.06 91 GLN A N 1
ATOM 728 C CA . GLN A 1 91 ? 17.378 -12.286 -29.901 1.00 49.06 91 GLN A CA 1
ATOM 729 C C . GLN A 1 91 ? 16.866 -13.596 -30.543 1.00 49.06 91 GLN A C 1
ATOM 731 O O . GLN A 1 91 ? 17.548 -14.202 -31.364 1.00 49.06 91 GLN A O 1
ATOM 736 N N . ASP A 1 92 ? 15.633 -14.018 -30.251 1.00 52.25 92 ASP A N 1
ATOM 737 C CA . ASP A 1 92 ? 15.037 -15.260 -30.768 1.00 52.25 92 ASP A CA 1
ATOM 738 C C . ASP A 1 92 ? 14.507 -15.193 -32.201 1.00 52.25 92 ASP A C 1
ATOM 740 O O . ASP A 1 92 ? 13.967 -16.176 -32.699 1.00 52.25 92 ASP A O 1
ATOM 744 N N . ASN A 1 93 ? 14.737 -14.088 -32.914 1.00 43.38 93 ASN A N 1
ATOM 745 C CA . ASN A 1 93 ? 14.584 -14.057 -34.374 1.00 43.38 93 ASN A CA 1
ATOM 746 C C . ASN A 1 93 ? 15.925 -14.140 -35.127 1.00 43.38 93 ASN A C 1
ATOM 748 O O . ASN A 1 93 ? 15.925 -14.318 -36.342 1.00 43.38 93 ASN A O 1
ATOM 752 N N . VAL A 1 94 ? 17.067 -14.060 -34.427 1.00 52.75 94 VAL A N 1
ATOM 753 C CA . VAL A 1 94 ? 18.408 -14.192 -35.034 1.00 52.75 94 VAL A CA 1
ATOM 754 C C . VAL A 1 94 ? 19.070 -15.510 -34.627 1.00 52.75 94 VAL A C 1
ATOM 756 O O . VAL A 1 94 ? 19.677 -16.172 -35.462 1.00 52.75 94 VAL A O 1
ATOM 759 N N . VAL A 1 95 ? 18.901 -15.963 -33.381 1.00 53.00 95 VAL A N 1
ATOM 760 C CA . VAL A 1 95 ? 19.575 -17.179 -32.891 1.00 53.00 95 VAL A CA 1
ATOM 761 C C . VAL A 1 95 ? 18.899 -18.458 -33.403 1.00 53.00 95 VAL A C 1
ATOM 763 O O . VAL A 1 95 ? 19.584 -19.373 -33.856 1.00 53.00 95 VAL A O 1
ATOM 766 N N . LYS A 1 96 ? 17.560 -18.514 -33.456 1.00 43.44 96 LYS A N 1
ATOM 767 C CA . LYS A 1 96 ? 16.843 -19.728 -33.894 1.00 43.44 96 LYS A CA 1
ATOM 768 C C . LYS A 1 96 ? 16.996 -20.024 -35.392 1.00 43.44 96 LYS A C 1
ATOM 770 O O . LYS A 1 96 ? 17.014 -21.186 -35.780 1.00 43.44 96 LYS A O 1
ATOM 775 N N . LYS A 1 97 ? 17.173 -18.996 -36.232 1.00 49.41 97 LYS A N 1
ATOM 776 C CA . LYS A 1 97 ? 17.405 -19.169 -37.678 1.00 49.41 97 LYS A CA 1
ATOM 777 C C . LYS A 1 97 ? 18.839 -19.606 -37.999 1.00 49.41 97 LYS A C 1
ATOM 779 O O . LYS A 1 97 ? 19.054 -20.283 -38.998 1.00 49.41 97 LYS A O 1
ATOM 784 N N . ASN A 1 98 ? 19.792 -19.267 -37.129 1.00 49.69 98 ASN A N 1
ATOM 785 C CA . ASN A 1 98 ? 21.218 -19.457 -37.392 1.00 49.69 98 ASN A CA 1
ATOM 786 C C . ASN A 1 98 ? 21.842 -20.625 -36.613 1.00 49.69 98 ASN A C 1
ATOM 788 O O . ASN A 1 98 ? 22.959 -20.997 -36.933 1.00 49.69 98 ASN A O 1
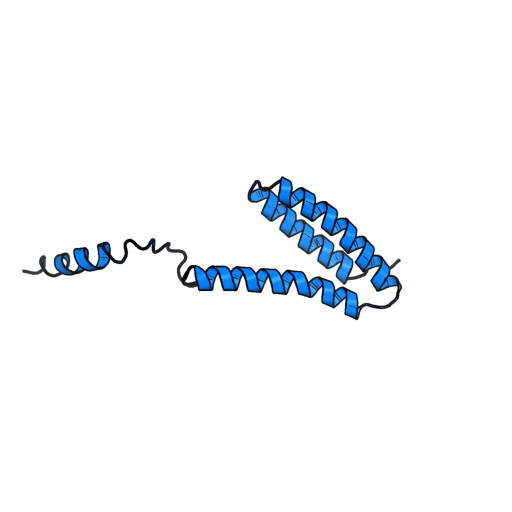ATOM 792 N N . ILE A 1 99 ? 21.144 -21.221 -35.637 1.00 54.25 99 ILE A N 1
ATOM 793 C CA . ILE A 1 99 ? 21.583 -22.441 -34.925 1.00 54.25 99 ILE A CA 1
ATOM 794 C C . ILE A 1 99 ? 20.885 -23.709 -35.437 1.00 54.25 99 ILE A C 1
ATOM 796 O O . ILE A 1 99 ? 21.485 -24.781 -35.420 1.00 54.25 99 ILE A O 1
ATOM 800 N N . PHE A 1 100 ? 19.665 -23.606 -35.978 1.00 52.88 100 PHE A N 1
ATOM 801 C CA . PHE A 1 100 ? 18.980 -24.763 -36.565 1.00 52.88 100 PHE A CA 1
ATOM 802 C C . PHE A 1 100 ? 19.716 -25.425 -37.757 1.00 52.88 100 PHE A C 1
ATOM 804 O O . PHE A 1 100 ? 19.588 -26.640 -37.885 1.00 52.88 100 PHE A O 1
ATOM 811 N N . PRO A 1 101 ? 20.529 -24.732 -38.591 1.00 47.88 101 PRO A N 1
ATOM 812 C CA . PRO A 1 101 ? 21.300 -25.419 -39.626 1.00 47.88 101 PRO A CA 1
ATOM 813 C C . PRO A 1 101 ? 22.599 -26.078 -39.120 1.00 47.88 101 PRO A C 1
ATOM 815 O O . PRO A 1 101 ? 23.149 -26.888 -39.853 1.00 47.88 101 PRO A O 1
ATOM 818 N N . TYR A 1 102 ? 23.088 -25.790 -37.901 1.00 48.53 102 TYR A N 1
ATOM 819 C CA . TYR A 1 102 ? 24.366 -26.348 -37.408 1.00 48.53 102 TYR A CA 1
ATOM 820 C C . TYR A 1 102 ? 24.230 -27.652 -36.613 1.00 48.53 102 TYR A C 1
ATOM 822 O O . TYR A 1 102 ? 25.200 -28.389 -36.494 1.00 48.53 102 TYR A O 1
ATOM 830 N N . ILE A 1 103 ? 23.039 -27.984 -36.101 1.00 45.78 103 ILE A N 1
ATOM 831 C CA . ILE A 1 103 ? 22.821 -29.239 -35.350 1.00 45.78 103 ILE A CA 1
ATOM 832 C C . ILE A 1 103 ? 22.488 -30.419 -36.296 1.00 45.78 103 ILE A C 1
ATOM 834 O O . ILE A 1 103 ? 22.363 -31.556 -35.857 1.00 45.78 103 ILE A O 1
ATOM 838 N N . PHE A 1 104 ? 22.404 -30.181 -37.614 1.00 49.97 104 PHE A N 1
ATOM 839 C CA . PHE A 1 104 ? 22.146 -31.219 -38.628 1.00 49.97 104 PHE A CA 1
ATOM 840 C C . PHE A 1 104 ? 23.356 -31.541 -39.531 1.00 49.97 104 PHE A C 1
ATOM 842 O O . PHE A 1 104 ? 23.201 -32.270 -40.506 1.00 49.97 104 PHE A O 1
ATOM 849 N N . THR A 1 105 ? 24.552 -31.016 -39.234 1.00 47.69 105 THR A N 1
ATOM 850 C CA . THR A 1 105 ? 25.771 -31.226 -40.051 1.00 47.69 105 THR A CA 1
ATOM 851 C C . THR A 1 105 ? 26.911 -31.942 -39.326 1.00 47.69 105 THR A C 1
ATOM 853 O O . THR A 1 105 ? 27.985 -32.071 -39.894 1.00 47.69 105 THR A O 1
ATOM 856 N N . GLU A 1 106 ? 26.704 -32.423 -38.097 1.00 41.78 106 GLU A N 1
ATOM 857 C CA . GLU A 1 106 ? 27.726 -33.172 -37.339 1.00 41.78 106 GLU A CA 1
ATOM 858 C C . GLU A 1 106 ? 27.313 -34.628 -37.057 1.00 41.78 106 GLU A C 1
ATOM 860 O O . GLU A 1 106 ? 27.769 -35.261 -36.107 1.00 41.78 106 GLU A O 1
ATOM 865 N N . TYR A 1 107 ? 26.435 -35.175 -37.902 1.00 43.06 107 TYR A N 1
ATOM 866 C CA . TYR A 1 107 ? 26.189 -36.616 -37.977 1.00 43.06 107 TYR A CA 1
ATOM 867 C C . TYR A 1 107 ? 26.204 -37.099 -39.434 1.00 43.06 107 TYR A C 1
ATOM 869 O O . TYR A 1 107 ? 25.244 -37.696 -39.914 1.00 43.06 107 TYR A O 1
ATOM 877 N N . GLN A 1 108 ? 27.289 -36.772 -40.143 1.00 30.56 108 GLN A N 1
ATOM 878 C CA . GLN A 1 108 ? 27.935 -37.587 -41.180 1.00 30.56 108 GLN A CA 1
ATOM 879 C C . GLN A 1 108 ? 29.280 -36.981 -41.572 1.00 30.56 108 GLN A C 1
ATOM 881 O O . GLN A 1 108 ? 29.341 -35.740 -41.706 1.00 30.56 108 GLN A O 1
#

Secondary structure (DSSP, 8-state):
----HHHHHHHHHHHHHHHHHHHTT-HHHHHHHHHHHHHHHHHHHHHHHTT-HHHHHHHHHHHHHHHHHHHHHHHHHHT--TT--S---S-TTTHHHHHTTTTTSS--

pLDDT: mean 76.74, std 18.33, range [30.56, 93.81]

Radius of gyration: 23.71 Å; chains: 1; bounding box: 49×47×63 Å

Organism: NCBI:txid1070528

Sequence (108 aa):
MDICLPSIIYFFLSFIQIIIDCNNKLFNTAIVKFIITIIFVVILNLLCNNGLIILSWLFVLIPFIFMTVIVSLLLYHLNLDKSSGVLIKTQDNVVKKNIFPYIFTEYQ